Protein AF-A0A1Q3B9K4-F1 (afdb_monomer)

pLDDT: mean 80.8, std 15.93, range [37.72, 98.44]

Foldseek 3Di:
DPPDDPPPPPDDPDPPPPCCVVDPDPCRVPDDPVVVVVVVVVVVVVVVVVVVVVVVVVVVVVVVVVVVVVVVDDDDDDDVVDDDWDQVCVVCVVCPDDPPDDRTD

Solvent-accessible surface area (backbone atoms only — not comparable to full-atom values): 6796 Å² total; per-residue (Å²): 137,80,90,67,68,92,69,72,83,81,62,64,98,67,84,72,72,59,62,62,79,78,45,71,46,69,71,64,72,67,60,46,69,66,63,50,52,52,51,52,49,53,52,52,54,52,51,50,52,53,50,51,56,49,50,53,53,52,52,54,50,50,50,52,53,50,53,56,52,59,72,72,52,79,89,74,84,85,53,92,93,58,90,74,73,43,54,38,61,78,75,44,74,83,55,86,64,61,100,84,55,71,65,56,82

Organism: Cephalotus follicularis (NCBI:txid3775)

Structure (mmCIF, N/CA/C/O backbone):
data_AF-A0A1Q3B9K4-F1
#
_entry.id   AF-A0A1Q3B9K4-F1
#
loop_
_atom_site.group_PDB
_atom_site.id
_atom_site.type_symbol
_atom_site.label_atom_id
_atom_site.label_alt_id
_atom_site.label_comp_id
_atom_site.label_asym_id
_atom_site.label_entity_id
_atom_site.label_seq_id
_atom_site.pdbx_PDB_ins_code
_atom_site.Cartn_x
_atom_site.Cartn_y
_atom_site.Cartn_z
_atom_site.occupancy
_atom_site.B_iso_or_equiv
_atom_site.auth_seq_id
_atom_site.auth_comp_id
_atom_site.auth_asym_id
_atom_site.auth_atom_id
_atom_site.pdbx_PDB_model_num
ATOM 1 N N . MET A 1 1 ? 7.224 -46.163 -51.675 1.00 37.72 1 MET A N 1
ATOM 2 C CA . MET A 1 1 ? 7.606 -45.449 -50.442 1.00 37.72 1 MET A CA 1
ATOM 3 C C . MET A 1 1 ? 8.918 -44.753 -50.727 1.00 37.72 1 MET A C 1
ATOM 5 O O . MET A 1 1 ? 9.974 -45.342 -50.556 1.00 37.72 1 MET A O 1
ATOM 9 N N . THR A 1 2 ? 8.834 -43.561 -51.304 1.00 47.09 2 THR A N 1
ATOM 10 C CA . THR A 1 2 ? 9.956 -42.631 -51.406 1.00 47.09 2 THR A CA 1
ATOM 11 C C . THR A 1 2 ? 10.000 -41.895 -50.078 1.00 47.09 2 THR A C 1
ATOM 13 O O . THR A 1 2 ? 9.016 -41.266 -49.696 1.00 47.09 2 THR A O 1
ATOM 16 N N . ASP A 1 3 ? 11.093 -42.059 -49.341 1.00 52.53 3 ASP A N 1
ATOM 17 C CA . ASP A 1 3 ? 11.356 -41.338 -48.097 1.00 52.53 3 ASP A CA 1
ATOM 18 C C . ASP A 1 3 ? 11.794 -39.907 -48.447 1.00 52.53 3 ASP A C 1
ATOM 20 O O . ASP A 1 3 ? 12.963 -39.534 -48.362 1.00 52.53 3 ASP A O 1
ATOM 24 N N . GLU A 1 4 ? 10.857 -39.130 -48.990 1.00 54.47 4 GLU A N 1
ATOM 25 C CA . GLU A 1 4 ? 11.053 -37.707 -49.230 1.00 54.47 4 GLU A CA 1
ATOM 26 C C . GLU A 1 4 ? 10.757 -36.950 -47.937 1.00 54.47 4 GLU A C 1
ATOM 28 O O . GLU A 1 4 ? 9.629 -36.922 -47.442 1.00 54.47 4 GLU A O 1
ATOM 33 N N . SER A 1 5 ? 11.804 -36.324 -47.395 1.00 52.00 5 SER A N 1
ATOM 34 C CA . SER A 1 5 ? 11.694 -35.349 -46.313 1.00 52.00 5 SER A CA 1
ATOM 35 C C . SER A 1 5 ? 10.623 -34.301 -46.674 1.00 52.00 5 SER A C 1
ATOM 37 O O . SER A 1 5 ? 10.764 -33.651 -47.716 1.00 52.00 5 SER A O 1
ATOM 39 N N . PRO A 1 6 ? 9.584 -34.082 -45.841 1.00 50.00 6 PRO A N 1
ATOM 40 C CA . PRO A 1 6 ? 8.388 -33.299 -46.195 1.00 50.00 6 PRO A CA 1
ATOM 41 C C . PRO A 1 6 ? 8.617 -31.818 -46.542 1.00 50.00 6 PRO A C 1
ATOM 43 O O . PRO A 1 6 ? 7.669 -31.109 -46.867 1.00 50.00 6 PRO A O 1
ATOM 46 N N . ASN A 1 7 ? 9.853 -31.326 -46.452 1.00 53.16 7 ASN A N 1
ATOM 47 C CA . ASN A 1 7 ? 10.174 -29.902 -46.511 1.00 53.16 7 ASN A CA 1
ATOM 48 C C . ASN A 1 7 ? 10.899 -29.468 -47.797 1.00 53.16 7 ASN A C 1
ATOM 50 O O . ASN A 1 7 ? 11.171 -28.280 -47.953 1.00 53.16 7 ASN A O 1
ATOM 54 N N . SER A 1 8 ? 11.226 -30.380 -48.723 1.00 51.69 8 SER A N 1
ATOM 55 C CA . SER A 1 8 ? 12.023 -30.023 -49.914 1.00 51.69 8 SER A CA 1
ATOM 56 C C . SER A 1 8 ? 11.223 -29.373 -51.053 1.00 51.69 8 SER A C 1
ATOM 58 O O . SER A 1 8 ? 11.824 -28.831 -51.974 1.00 51.69 8 SER A O 1
ATOM 60 N N . HIS A 1 9 ? 9.886 -29.379 -50.990 1.00 54.66 9 HIS A N 1
ATOM 61 C CA . HIS A 1 9 ? 9.014 -28.878 -52.064 1.00 54.66 9 HIS A CA 1
ATOM 62 C C . HIS A 1 9 ? 8.486 -27.445 -51.869 1.00 54.66 9 HIS A C 1
ATOM 64 O O . HIS A 1 9 ? 7.825 -26.919 -52.761 1.00 54.66 9 HIS A O 1
ATOM 70 N N . CYS A 1 10 ? 8.781 -26.780 -50.745 1.00 49.78 10 CYS A N 1
ATOM 71 C CA . CYS A 1 10 ? 8.315 -25.404 -50.500 1.00 49.78 10 CYS A CA 1
ATOM 72 C C . CYS A 1 10 ? 9.315 -24.314 -50.905 1.00 49.78 10 CYS A C 1
ATOM 74 O O . CYS A 1 10 ? 8.974 -23.135 -50.866 1.00 49.78 10 CYS A O 1
ATOM 76 N N . PHE A 1 11 ? 10.527 -24.681 -51.320 1.00 53.84 11 PHE A N 1
ATOM 77 C CA . PHE A 1 11 ? 11.534 -23.718 -51.754 1.00 53.84 11 PHE A CA 1
ATOM 78 C C . PHE A 1 11 ? 11.975 -24.071 -53.166 1.00 53.84 11 PHE A C 1
ATOM 80 O O . PHE A 1 11 ? 12.991 -24.726 -53.387 1.00 53.84 11 PHE A O 1
ATOM 87 N N . GLY A 1 12 ? 11.156 -23.637 -54.131 1.00 46.31 12 GLY A N 1
ATOM 88 C CA . GLY A 1 12 ? 11.582 -23.510 -55.518 1.00 46.31 12 GLY A CA 1
ATOM 89 C C . GLY A 1 12 ? 12.917 -22.768 -55.585 1.00 46.31 12 GLY A C 1
ATOM 90 O O . GLY A 1 12 ? 13.235 -21.960 -54.714 1.00 46.31 12 GLY A O 1
ATOM 91 N N . ALA A 1 13 ? 13.711 -23.093 -56.600 1.00 50.81 13 ALA A N 1
ATOM 92 C CA . ALA A 1 13 ? 15.082 -22.645 -56.815 1.00 50.81 13 ALA A CA 1
ATOM 93 C C . ALA A 1 13 ? 15.224 -21.135 -57.128 1.00 50.81 13 ALA A C 1
ATOM 95 O O . ALA A 1 13 ? 15.897 -20.747 -58.074 1.00 50.81 13 ALA A O 1
ATOM 96 N N . GLU A 1 14 ? 14.635 -20.286 -56.295 1.00 52.88 14 GLU A N 1
ATOM 97 C CA . GLU A 1 14 ? 14.987 -18.891 -56.077 1.00 52.88 14 GLU A CA 1
ATOM 98 C C . GLU A 1 14 ? 15.122 -18.706 -54.565 1.00 52.88 14 GLU A C 1
ATOM 100 O O . GLU A 1 14 ? 14.207 -18.266 -53.868 1.00 52.88 14 GLU A O 1
ATOM 105 N N . ALA A 1 15 ? 16.289 -19.064 -54.027 1.00 59.97 15 ALA A N 1
ATOM 106 C CA . ALA A 1 15 ? 16.695 -18.574 -52.719 1.00 59.97 15 ALA A CA 1
ATOM 107 C C . ALA A 1 15 ? 16.888 -17.055 -52.842 1.00 59.97 15 ALA A C 1
ATOM 109 O O . ALA A 1 15 ? 17.984 -16.567 -53.125 1.00 59.97 15 ALA A O 1
ATOM 110 N N . MET A 1 16 ? 15.798 -16.302 -52.691 1.00 56.00 16 MET A N 1
ATOM 111 C CA . MET A 1 16 ? 15.837 -14.856 -52.559 1.00 56.00 16 MET A CA 1
ATOM 112 C C . MET A 1 16 ? 16.607 -14.561 -51.276 1.00 56.00 16 MET A C 1
ATOM 114 O O . MET A 1 16 ? 16.066 -14.670 -50.178 1.00 56.00 16 MET A O 1
ATOM 118 N N . ILE A 1 17 ? 17.898 -14.244 -51.406 1.00 60.28 17 ILE A N 1
ATOM 119 C CA . ILE A 1 17 ? 18.680 -13.685 -50.304 1.00 60.28 17 ILE A CA 1
ATOM 120 C C . ILE A 1 17 ? 17.872 -12.474 -49.821 1.00 60.28 17 ILE A C 1
ATOM 122 O O . ILE A 1 17 ? 17.672 -11.561 -50.630 1.00 60.28 17 ILE A O 1
ATOM 126 N N . PRO A 1 18 ? 17.373 -12.449 -48.568 1.00 58.25 18 PRO A N 1
ATOM 127 C CA . PRO A 1 18 ? 16.608 -11.315 -48.082 1.00 58.25 18 PRO A CA 1
ATOM 128 C C . PRO A 1 18 ? 17.464 -10.075 -48.287 1.00 58.25 18 PRO A C 1
ATOM 130 O O . PRO A 1 18 ? 18.611 -10.025 -47.836 1.00 58.25 18 PRO A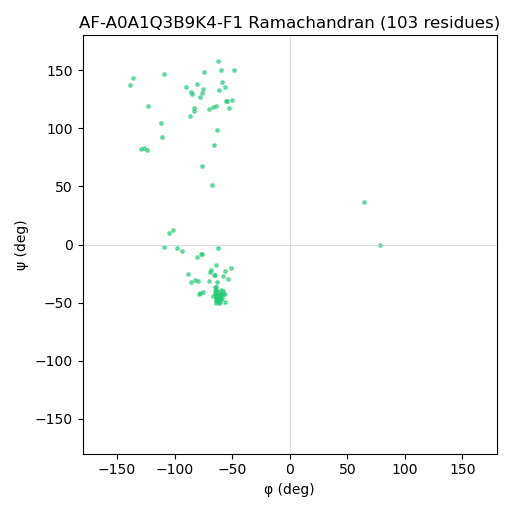 O 1
ATOM 133 N N . VAL A 1 19 ? 16.942 -9.085 -49.011 1.00 57.69 19 VAL A N 1
ATOM 134 C CA . VAL A 1 19 ? 17.685 -7.850 -49.291 1.00 57.69 19 VAL A CA 1
ATOM 135 C C . VAL A 1 19 ? 18.130 -7.171 -47.989 1.00 57.69 19 VAL A C 1
ATOM 137 O O . VAL A 1 19 ? 19.131 -6.470 -47.978 1.00 57.69 19 VAL A O 1
ATOM 140 N N . GLU A 1 20 ? 17.445 -7.473 -46.885 1.00 53.62 20 GLU A N 1
ATOM 141 C CA . GLU A 1 20 ? 17.753 -7.103 -45.502 1.00 53.62 20 GLU A CA 1
ATOM 142 C C . GLU A 1 20 ? 19.136 -7.573 -45.016 1.00 53.62 20 GLU A C 1
ATOM 144 O O . GLU A 1 20 ? 19.730 -6.934 -44.153 1.00 53.62 20 GLU A O 1
ATOM 149 N N . ILE A 1 21 ? 19.685 -8.660 -45.573 1.00 59.56 21 ILE A N 1
ATOM 150 C CA . ILE A 1 21 ? 21.057 -9.109 -45.275 1.00 59.56 21 ILE A CA 1
ATOM 151 C C . ILE A 1 21 ? 22.079 -8.279 -46.070 1.00 59.56 21 ILE A C 1
ATOM 153 O O . ILE A 1 21 ? 23.195 -8.055 -45.607 1.00 59.56 21 ILE A O 1
ATOM 157 N N . ARG A 1 22 ? 21.714 -7.803 -47.270 1.00 62.34 22 ARG A N 1
ATOM 158 C CA . ARG A 1 22 ? 22.596 -6.992 -48.132 1.00 62.34 22 ARG A CA 1
ATOM 159 C C . ARG A 1 22 ? 22.544 -5.496 -47.810 1.00 62.34 22 ARG A C 1
ATOM 161 O O . ARG A 1 22 ? 23.550 -4.813 -47.969 1.00 62.34 22 ARG A O 1
ATOM 168 N N . VAL A 1 23 ? 21.397 -4.994 -47.366 1.00 71.12 23 VAL A N 1
ATOM 169 C CA . VAL A 1 23 ? 21.174 -3.620 -46.911 1.00 71.12 23 VAL A CA 1
ATOM 170 C C . VAL A 1 23 ? 20.918 -3.694 -45.418 1.00 71.12 23 VAL A C 1
ATOM 172 O O . VAL A 1 23 ? 19.836 -4.098 -44.997 1.00 71.12 23 VAL A O 1
ATOM 175 N N . GLN A 1 24 ? 21.915 -3.317 -44.616 1.00 73.12 24 GLN A N 1
ATOM 176 C CA . GLN A 1 24 ? 21.740 -3.267 -43.168 1.00 73.12 24 GLN A CA 1
ATOM 177 C C . GLN A 1 24 ? 20.547 -2.363 -42.841 1.00 73.12 24 GLN A C 1
ATOM 179 O O . GLN A 1 24 ? 20.501 -1.203 -43.257 1.00 73.12 24 GLN A O 1
ATOM 184 N N . SER A 1 25 ? 19.562 -2.899 -42.118 1.00 76.94 25 SER A N 1
ATOM 185 C CA . SER A 1 25 ? 18.411 -2.098 -41.705 1.00 76.94 25 SER A CA 1
ATOM 186 C C . SER A 1 25 ? 18.879 -0.918 -40.840 1.00 76.94 25 SER A C 1
ATOM 188 O O . SER A 1 25 ? 19.850 -1.066 -40.093 1.00 76.94 25 SER A O 1
ATOM 190 N N . PRO A 1 26 ? 18.180 0.230 -40.847 1.00 74.69 26 PRO A N 1
ATOM 191 C CA . PRO A 1 26 ? 18.536 1.364 -39.991 1.00 74.69 26 PRO A CA 1
ATOM 192 C C . PRO A 1 26 ? 18.660 0.991 -38.507 1.00 74.69 26 PRO A C 1
ATOM 194 O O . PRO A 1 26 ? 19.470 1.567 -37.792 1.00 74.69 26 PRO A O 1
ATOM 197 N N . ARG A 1 27 ? 17.906 -0.019 -38.046 1.00 72.88 27 ARG A N 1
ATOM 198 C CA . ARG A 1 27 ? 18.007 -0.557 -36.680 1.00 72.88 27 ARG A CA 1
ATOM 199 C C . ARG A 1 27 ? 19.360 -1.202 -36.393 1.00 72.88 27 ARG A C 1
ATOM 201 O O . ARG A 1 27 ? 19.834 -1.089 -35.276 1.00 72.88 27 ARG A O 1
ATOM 208 N N . VAL A 1 28 ? 19.950 -1.876 -37.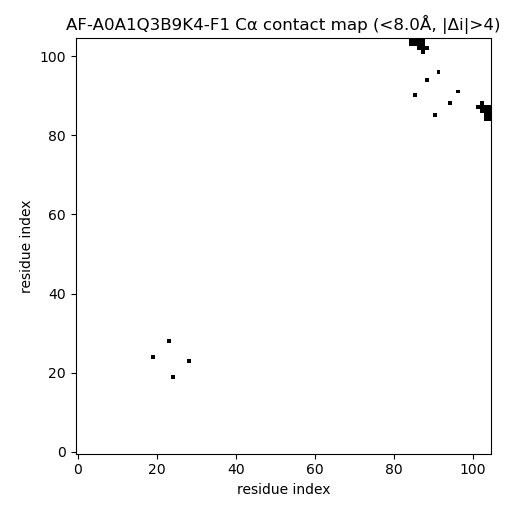380 1.00 74.50 28 VAL A N 1
ATOM 209 C CA . VAL A 1 28 ? 21.277 -2.504 -37.278 1.00 74.50 28 VAL A CA 1
ATOM 210 C C . VAL A 1 28 ? 22.373 -1.452 -37.424 1.00 74.50 28 VAL A C 1
ATOM 212 O O . VAL A 1 28 ? 23.315 -1.445 -36.645 1.00 74.50 28 VAL A O 1
ATOM 215 N N . VAL A 1 29 ? 22.219 -0.521 -38.371 1.00 81.06 29 VAL A N 1
ATOM 216 C CA . VAL A 1 29 ? 23.201 0.549 -38.622 1.00 81.06 29 VAL A CA 1
ATOM 217 C C . VAL A 1 29 ? 23.328 1.506 -37.433 1.00 81.06 29 VAL A C 1
ATOM 219 O O . VAL A 1 29 ? 24.420 1.981 -37.139 1.00 81.06 29 VAL A O 1
ATOM 222 N N . HIS A 1 30 ? 22.220 1.797 -36.750 1.00 76.75 30 HIS A N 1
ATOM 223 C CA . HIS A 1 30 ? 22.184 2.704 -35.599 1.00 76.75 30 HIS A CA 1
ATOM 224 C C . HIS A 1 30 ? 22.130 1.973 -34.251 1.00 76.75 30 HIS A C 1
ATOM 226 O O . HIS A 1 30 ? 21.842 2.601 -33.231 1.00 76.75 30 HIS A O 1
ATOM 232 N N . PHE A 1 31 ? 22.383 0.661 -34.230 1.00 77.94 31 PHE A N 1
ATOM 233 C CA . PHE A 1 31 ? 22.478 -0.086 -32.983 1.00 77.94 31 PHE A CA 1
ATOM 234 C C . PHE A 1 31 ? 23.706 0.390 -32.199 1.00 77.94 31 PHE A C 1
ATOM 236 O O . PHE A 1 31 ? 24.837 0.264 -32.661 1.00 77.94 31 PHE A O 1
ATOM 243 N N . SER A 1 32 ? 23.469 0.935 -31.010 1.00 83.44 32 SER A N 1
ATOM 244 C CA . SER A 1 32 ? 24.500 1.223 -30.018 1.00 83.44 32 SER A CA 1
ATOM 245 C C . SER A 1 32 ? 24.111 0.498 -28.739 1.00 83.44 32 SER A C 1
ATOM 247 O O . SER A 1 32 ? 23.026 0.727 -28.200 1.00 83.44 32 SER A O 1
ATOM 249 N N . GLU A 1 33 ? 24.981 -0.407 -28.300 1.00 78.81 33 GLU A N 1
ATOM 250 C CA . GLU A 1 33 ? 24.799 -1.184 -27.075 1.00 78.81 33 GLU A CA 1
ATOM 251 C C . GLU A 1 33 ? 24.747 -0.258 -25.855 1.00 78.81 33 GLU A C 1
ATOM 253 O O . GLU A 1 33 ? 23.800 -0.340 -25.081 1.00 78.81 33 GLU A O 1
ATOM 258 N N . GLU A 1 34 ? 25.657 0.717 -25.783 1.00 82.62 34 GLU A N 1
ATOM 259 C CA . GLU A 1 34 ? 25.706 1.756 -24.744 1.00 82.62 34 GLU A CA 1
ATOM 260 C C . GLU A 1 34 ? 24.385 2.540 -24.654 1.00 82.62 34 GLU A C 1
ATOM 262 O O . GLU A 1 34 ? 23.774 2.610 -23.591 1.00 82.62 34 GLU A O 1
ATOM 267 N N . ASN A 1 35 ? 23.853 3.027 -25.783 1.00 83.38 35 ASN A N 1
ATOM 268 C CA . ASN A 1 35 ? 22.579 3.762 -25.784 1.00 83.38 35 ASN A CA 1
ATOM 269 C C . ASN A 1 35 ? 21.395 2.892 -25.331 1.00 83.38 35 ASN A C 1
ATOM 271 O O . ASN A 1 35 ? 20.421 3.399 -24.768 1.00 83.38 35 ASN A O 1
ATOM 275 N N . ASN A 1 36 ? 21.435 1.592 -25.627 1.00 85.38 36 ASN A N 1
ATOM 276 C CA . ASN A 1 36 ? 20.390 0.657 -25.229 1.00 85.38 36 ASN A CA 1
ATOM 277 C C . ASN A 1 36 ? 20.480 0.314 -23.734 1.00 85.38 36 ASN A C 1
ATOM 279 O O . ASN A 1 36 ? 19.449 0.265 -23.062 1.00 85.38 36 ASN A O 1
ATOM 283 N N . GLU A 1 37 ? 21.689 0.115 -23.208 1.00 88.81 37 GLU A N 1
ATOM 284 C CA . GLU A 1 37 ? 21.937 -0.091 -21.779 1.00 88.81 37 GLU A CA 1
ATOM 285 C C . GLU A 1 37 ? 21.532 1.137 -20.959 1.00 88.81 37 GLU A C 1
ATOM 287 O O . GLU A 1 37 ? 20.774 1.005 -19.995 1.00 88.81 37 GLU A O 1
ATOM 292 N N . ASP A 1 38 ? 21.929 2.334 -21.394 1.00 88.81 38 ASP A N 1
ATOM 293 C CA . ASP A 1 38 ? 21.534 3.597 -20.768 1.00 88.81 38 ASP A CA 1
ATOM 294 C C . ASP A 1 38 ? 20.016 3.799 -20.818 1.00 88.81 38 ASP A C 1
ATOM 296 O O . ASP A 1 38 ? 19.386 4.191 -19.831 1.00 88.81 38 ASP A O 1
ATOM 300 N N . GLY A 1 39 ? 19.386 3.501 -21.958 1.00 88.69 39 GLY A N 1
ATOM 301 C CA . GLY A 1 39 ? 17.932 3.558 -22.107 1.00 88.69 39 GLY A CA 1
ATOM 302 C C . GLY A 1 39 ? 17.208 2.606 -21.151 1.00 88.69 39 GLY A C 1
ATOM 303 O O . GLY A 1 39 ? 16.228 2.993 -20.507 1.00 88.69 39 GLY A O 1
ATOM 304 N N . LEU A 1 40 ? 17.713 1.378 -21.012 1.00 91.50 40 LEU A N 1
ATOM 305 C CA . LEU A 1 40 ? 17.176 0.391 -20.080 1.00 91.50 40 LEU A CA 1
ATOM 306 C C . LEU A 1 40 ? 17.358 0.839 -18.628 1.00 91.50 40 LEU A C 1
ATOM 308 O O . LEU A 1 40 ? 16.422 0.725 -17.834 1.00 91.50 40 LEU A O 1
ATOM 312 N N . ARG A 1 41 ? 18.529 1.383 -18.283 1.00 93.44 41 ARG A N 1
ATOM 313 C CA . ARG A 1 41 ? 18.818 1.881 -16.938 1.00 93.44 41 ARG A CA 1
ATOM 314 C C . ARG A 1 41 ? 17.861 2.999 -16.538 1.00 93.44 41 ARG A C 1
ATOM 316 O O . ARG A 1 41 ? 17.208 2.897 -15.504 1.00 93.44 41 ARG A O 1
ATOM 323 N N . ASN A 1 42 ? 17.700 3.995 -17.405 1.00 93.88 42 ASN A N 1
ATOM 324 C CA . ASN A 1 42 ? 16.785 5.113 -17.180 1.00 93.88 42 ASN A CA 1
ATOM 325 C C . ASN A 1 42 ? 15.330 4.653 -17.008 1.00 93.88 42 ASN A C 1
ATOM 327 O O . ASN A 1 42 ? 14.600 5.181 -16.168 1.00 93.88 42 ASN A O 1
ATOM 331 N N . LEU A 1 43 ? 14.892 3.659 -17.790 1.00 93.62 43 LEU A N 1
ATOM 332 C CA . LEU A 1 43 ? 13.546 3.105 -17.662 1.00 93.62 43 LEU A CA 1
ATOM 333 C C . LEU A 1 43 ? 13.344 2.425 -16.302 1.00 93.62 43 LEU A C 1
ATOM 335 O O . LEU A 1 43 ? 12.296 2.606 -15.678 1.00 93.62 43 LEU A O 1
ATOM 339 N N . LEU A 1 44 ? 14.331 1.653 -15.843 1.00 94.81 44 LEU A N 1
ATOM 340 C CA . LEU A 1 44 ? 14.282 0.991 -14.541 1.00 94.81 44 LEU A CA 1
ATOM 341 C C . LEU A 1 44 ? 14.242 2.005 -13.396 1.00 94.81 44 LEU A C 1
ATOM 343 O O . LEU A 1 44 ? 13.372 1.887 -12.532 1.00 94.81 44 LEU A O 1
ATOM 347 N N . ASP A 1 45 ? 15.106 3.020 -13.435 1.00 95.56 45 ASP A N 1
ATOM 348 C CA . ASP A 1 45 ? 15.154 4.075 -12.418 1.00 95.56 45 ASP A CA 1
ATOM 349 C C . ASP A 1 45 ? 13.808 4.836 -12.365 1.00 95.56 45 ASP A C 1
ATOM 351 O O . ASP A 1 45 ? 13.225 5.024 -11.294 1.00 95.56 45 ASP A O 1
ATOM 355 N N . LEU A 1 46 ? 13.213 5.166 -13.521 1.00 95.56 46 LEU A N 1
ATOM 356 C CA . LEU A 1 46 ? 11.880 5.780 -13.586 1.00 95.56 46 LEU A CA 1
ATOM 357 C C . LEU A 1 46 ? 10.788 4.882 -12.980 1.00 95.56 46 LEU A C 1
ATOM 359 O O . LEU A 1 46 ? 9.897 5.359 -12.269 1.00 95.56 46 LEU A O 1
ATOM 363 N N . MET A 1 47 ? 10.818 3.581 -13.273 1.00 96.75 47 MET A N 1
ATOM 364 C CA . MET A 1 47 ? 9.859 2.632 -12.708 1.00 96.75 47 MET A CA 1
ATOM 365 C C . MET A 1 47 ? 9.994 2.525 -11.188 1.00 96.75 47 MET A C 1
ATOM 367 O O . MET A 1 47 ? 8.978 2.422 -10.493 1.00 96.75 47 MET A O 1
ATOM 371 N N . GLU A 1 48 ? 11.220 2.549 -10.673 1.00 96.50 48 GLU A N 1
ATOM 372 C CA . GLU A 1 48 ? 11.495 2.541 -9.240 1.00 96.50 48 GLU A CA 1
ATOM 373 C C . GLU A 1 48 ? 10.949 3.803 -8.566 1.00 96.50 48 GLU A C 1
ATOM 375 O O . GLU A 1 48 ? 10.161 3.693 -7.623 1.00 96.50 48 GLU A O 1
ATOM 380 N N . GLU A 1 49 ? 11.221 4.986 -9.121 1.00 96.62 49 GLU A N 1
ATOM 381 C CA . GLU A 1 49 ? 10.672 6.241 -8.604 1.00 96.62 49 GLU A CA 1
ATOM 382 C C . GLU A 1 49 ? 9.138 6.242 -8.558 1.00 96.62 49 GLU A C 1
ATOM 384 O O . GLU A 1 49 ? 8.521 6.733 -7.607 1.00 96.62 49 GLU A O 1
ATOM 389 N N . LEU A 1 50 ? 8.488 5.726 -9.605 1.00 97.62 50 LEU A N 1
ATOM 390 C CA . LEU A 1 50 ? 7.028 5.651 -9.661 1.00 97.62 50 LEU A CA 1
ATOM 391 C C . LEU A 1 50 ? 6.473 4.713 -8.586 1.00 97.62 50 LEU A C 1
ATOM 393 O O . LEU A 1 50 ? 5.460 5.036 -7.955 1.00 97.62 50 LEU A O 1
ATOM 397 N N . ARG A 1 51 ? 7.138 3.576 -8.350 1.00 98.12 51 ARG A N 1
ATOM 398 C CA . ARG A 1 51 ? 6.777 2.638 -7.279 1.00 98.12 51 ARG A CA 1
ATOM 399 C C . ARG A 1 51 ? 6.955 3.269 -5.907 1.00 98.12 51 ARG A C 1
ATOM 401 O O . ARG A 1 51 ? 6.046 3.158 -5.086 1.00 98.12 51 ARG A O 1
ATOM 408 N N . GLU A 1 52 ? 8.057 3.971 -5.669 1.00 98.19 52 GLU A N 1
ATOM 409 C CA . GLU A 1 52 ? 8.306 4.651 -4.398 1.00 98.19 52 GLU A CA 1
ATOM 410 C C . GLU A 1 52 ? 7.254 5.739 -4.136 1.00 98.19 52 GLU A C 1
ATOM 412 O O . GLU A 1 52 ? 6.608 5.756 -3.085 1.00 98.19 52 GLU A O 1
ATOM 417 N N . LYS A 1 53 ? 6.970 6.585 -5.134 1.00 98.06 53 LYS A N 1
ATOM 418 C CA . LYS A 1 53 ? 5.908 7.604 -5.055 1.00 98.06 53 LYS A CA 1
ATOM 419 C C . LYS A 1 53 ? 4.541 6.976 -4.762 1.00 98.06 53 LYS A C 1
ATOM 421 O O . LYS A 1 53 ? 3.761 7.533 -3.984 1.00 98.06 53 LYS A O 1
ATOM 426 N N . ALA A 1 54 ? 4.227 5.829 -5.366 1.00 97.88 54 ALA A N 1
ATOM 427 C CA . ALA A 1 54 ? 2.995 5.096 -5.081 1.00 97.88 54 ALA A CA 1
ATOM 428 C C . ALA A 1 54 ? 2.979 4.536 -3.648 1.00 97.88 54 ALA A C 1
ATOM 430 O O . ALA A 1 54 ? 1.980 4.703 -2.944 1.00 97.88 54 ALA A O 1
ATOM 431 N N . ALA A 1 55 ? 4.084 3.946 -3.187 1.00 98.31 55 ALA A N 1
ATOM 432 C CA . ALA A 1 55 ? 4.222 3.411 -1.835 1.00 98.31 55 ALA A CA 1
ATOM 433 C C . ALA A 1 55 ? 4.036 4.501 -0.769 1.00 98.31 55 ALA A C 1
ATOM 435 O O . ALA A 1 55 ? 3.269 4.307 0.175 1.00 98.31 55 ALA A O 1
ATOM 436 N N . ILE A 1 56 ? 4.633 5.683 -0.964 1.00 98.44 56 ILE A N 1
ATOM 437 C CA . ILE A 1 56 ? 4.457 6.842 -0.075 1.00 98.44 56 ILE A CA 1
ATOM 438 C C . ILE A 1 56 ? 2.979 7.244 0.010 1.00 98.44 56 ILE A C 1
ATOM 440 O O . ILE A 1 56 ? 2.454 7.455 1.106 1.00 98.44 56 ILE A O 1
ATOM 444 N N . LYS A 1 57 ? 2.274 7.323 -1.127 1.00 98.31 57 LYS A N 1
ATOM 445 C CA . LYS A 1 57 ? 0.841 7.668 -1.151 1.00 98.31 57 LYS A CA 1
ATOM 446 C C . LYS A 1 57 ? -0.007 6.640 -0.404 1.00 98.31 57 LYS A C 1
ATOM 448 O O . LYS A 1 57 ? -0.883 7.028 0.371 1.00 98.31 57 LYS A O 1
ATOM 453 N N . VAL A 1 58 ? 0.255 5.349 -0.613 1.00 98.38 58 VAL A N 1
ATOM 454 C CA . VAL A 1 58 ? -0.454 4.260 0.077 1.00 98.38 58 VAL A CA 1
ATOM 455 C C . VAL A 1 58 ? -0.199 4.322 1.581 1.00 98.38 58 VAL A C 1
ATOM 457 O O . VAL A 1 58 ? -1.155 4.306 2.355 1.00 98.38 58 VAL A O 1
ATOM 460 N N . ALA A 1 59 ? 1.058 4.474 2.001 1.00 98.38 59 ALA A N 1
ATOM 461 C CA . ALA A 1 59 ? 1.422 4.586 3.410 1.00 98.38 59 ALA A CA 1
ATOM 462 C C . ALA A 1 59 ? 0.762 5.806 4.074 1.00 98.38 59 ALA A C 1
ATOM 464 O O . ALA A 1 59 ? 0.173 5.690 5.150 1.00 98.38 59 ALA A O 1
ATOM 465 N N . ALA A 1 60 ? 0.772 6.966 3.408 1.00 98.38 60 ALA A N 1
ATOM 466 C CA . ALA A 1 60 ? 0.117 8.175 3.903 1.00 98.38 60 ALA A CA 1
ATOM 467 C C . ALA A 1 60 ? -1.404 7.995 4.046 1.00 98.38 60 ALA A C 1
ATOM 469 O O . ALA A 1 60 ? -2.001 8.439 5.034 1.00 98.38 60 ALA A O 1
ATOM 470 N N . TYR A 1 61 ? -2.043 7.322 3.086 1.00 98.19 61 TYR A N 1
ATOM 471 C CA . TYR A 1 61 ? -3.465 6.999 3.158 1.00 98.19 61 TYR A CA 1
ATOM 472 C C . TYR A 1 61 ? -3.773 6.048 4.321 1.00 98.19 61 TYR A C 1
ATOM 474 O O . TYR A 1 61 ? -4.629 6.358 5.153 1.00 98.19 61 TYR A O 1
ATOM 482 N N . GLN A 1 62 ? -3.034 4.943 4.440 1.00 98.00 62 GLN A N 1
ATOM 483 C CA . GLN A 1 62 ? -3.182 3.985 5.539 1.00 98.00 62 GLN A CA 1
ATOM 484 C C . GLN A 1 62 ? -2.988 4.659 6.902 1.00 98.00 62 GLN A C 1
ATOM 486 O O . GLN A 1 62 ? -3.781 4.445 7.820 1.00 98.00 62 GLN A O 1
ATOM 491 N N . GLN A 1 63 ? -1.991 5.539 7.027 1.00 98.00 63 GLN A N 1
ATOM 492 C CA . GLN A 1 63 ? -1.747 6.283 8.257 1.00 98.00 63 GLN A CA 1
ATOM 493 C C . GLN A 1 63 ? -2.906 7.231 8.595 1.00 98.00 63 GLN A C 1
ATOM 495 O O . GLN A 1 63 ? -3.301 7.318 9.758 1.00 98.00 63 GLN A O 1
ATOM 500 N N . ARG A 1 64 ? -3.486 7.922 7.604 1.00 97.19 64 ARG A N 1
ATOM 501 C CA . ARG A 1 64 ? -4.673 8.772 7.809 1.00 97.19 64 ARG A CA 1
ATOM 502 C C . ARG A 1 64 ? -5.871 7.964 8.299 1.00 97.19 64 ARG A C 1
ATOM 504 O O . ARG A 1 64 ? -6.504 8.371 9.271 1.00 97.19 64 ARG A O 1
ATOM 511 N N . VAL A 1 65 ? -6.159 6.833 7.656 1.00 96.12 65 VAL A N 1
ATOM 512 C CA . VAL A 1 65 ? -7.277 5.953 8.032 1.00 96.12 65 VAL A CA 1
ATOM 513 C C . VAL A 1 65 ? -7.072 5.392 9.440 1.00 96.12 65 VAL A C 1
ATOM 515 O O . VAL A 1 65 ? -7.973 5.485 10.272 1.00 96.12 65 VAL A O 1
ATOM 518 N N . SER A 1 66 ? -5.867 4.904 9.743 1.00 94.75 66 SER A N 1
ATOM 519 C CA . SER A 1 66 ? -5.508 4.388 11.069 1.00 94.75 66 SER A CA 1
ATOM 520 C C . SER A 1 66 ? -5.668 5.451 12.160 1.00 94.75 66 SER A C 1
ATOM 522 O O . SER A 1 66 ? -6.318 5.207 13.173 1.00 94.75 66 SER A O 1
ATOM 524 N N . ARG A 1 67 ? -5.167 6.675 11.939 1.00 95.19 67 ARG A N 1
ATOM 525 C CA . ARG A 1 67 ? -5.327 7.788 12.893 1.00 95.19 67 ARG A CA 1
ATOM 526 C C . ARG A 1 67 ? -6.791 8.150 13.133 1.00 95.19 67 ARG A C 1
ATOM 528 O O . ARG A 1 67 ? -7.163 8.405 14.275 1.00 95.19 67 ARG A O 1
ATOM 535 N N . TYR A 1 68 ? -7.607 8.187 12.080 1.00 94.56 68 TYR A N 1
ATOM 536 C CA . TYR A 1 68 ? -9.037 8.475 12.203 1.00 94.56 68 TYR A CA 1
ATOM 537 C C . TYR A 1 68 ? -9.743 7.417 13.055 1.00 94.56 68 TYR A C 1
ATOM 539 O O . TYR A 1 68 ? -10.408 7.760 14.030 1.00 94.56 68 TYR A O 1
ATOM 547 N N . TYR A 1 69 ? -9.526 6.139 12.740 1.00 91.31 69 TYR A N 1
ATOM 548 C CA . TYR A 1 69 ? -10.119 5.030 13.481 1.00 91.31 69 TYR A CA 1
ATOM 549 C C . TYR A 1 69 ? -9.656 5.010 14.945 1.00 91.31 69 TYR A C 1
ATOM 551 O O . TYR A 1 69 ? -10.478 4.992 15.858 1.00 91.31 69 TYR A O 1
ATOM 559 N N . ASN A 1 70 ? -8.348 5.125 15.186 1.00 91.44 70 ASN A N 1
ATOM 560 C CA . ASN A 1 70 ? -7.775 5.100 16.534 1.00 91.44 70 ASN A CA 1
ATOM 561 C C . ASN A 1 70 ? -8.214 6.288 17.399 1.00 91.44 70 ASN A C 1
ATOM 563 O O . ASN A 1 70 ? -8.244 6.163 18.617 1.00 91.44 70 ASN A O 1
ATOM 567 N N . LYS A 1 71 ? -8.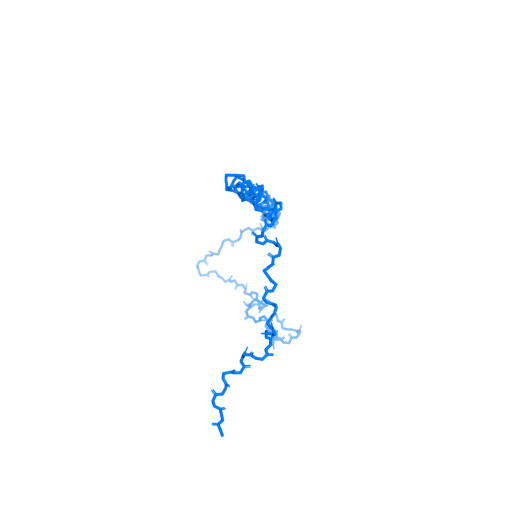576 7.431 16.800 1.00 91.12 71 LYS A N 1
ATOM 568 C CA . LYS A 1 71 ? -9.163 8.560 17.539 1.00 91.12 71 LYS A CA 1
ATOM 569 C C . LYS A 1 71 ? -10.581 8.253 18.034 1.00 91.12 71 LYS A C 1
ATOM 571 O O . LYS A 1 71 ? -10.997 8.798 19.051 1.00 91.12 71 LYS A O 1
ATOM 576 N N . MET A 1 72 ? -11.337 7.442 17.295 1.00 88.50 72 MET A N 1
ATOM 577 C CA . MET A 1 72 ? -12.733 7.122 17.614 1.00 88.50 72 MET A CA 1
ATOM 578 C C . MET A 1 72 ? -12.875 5.914 18.538 1.00 88.50 72 MET A C 1
ATOM 580 O O . MET A 1 72 ? -13.877 5.796 19.241 1.00 88.50 72 MET A O 1
ATOM 584 N N . VAL A 1 73 ? -11.895 5.014 18.539 1.00 88.12 73 VAL A N 1
ATOM 585 C CA . VAL A 1 73 ? -11.904 3.834 19.403 1.00 88.12 73 VAL A CA 1
ATOM 586 C C . VAL A 1 73 ? -11.344 4.189 20.774 1.00 88.12 73 VAL A C 1
ATOM 588 O O . VAL A 1 73 ? -10.251 4.731 20.886 1.00 88.12 73 VAL A O 1
ATOM 591 N N . ASN A 1 74 ? -12.075 3.826 21.829 1.00 84.12 74 ASN A N 1
ATOM 592 C CA . ASN A 1 74 ? -11.549 3.828 23.189 1.00 84.12 74 ASN A CA 1
ATOM 593 C C . ASN A 1 74 ? -10.855 2.478 23.457 1.00 84.12 74 ASN A C 1
ATOM 595 O O . ASN A 1 74 ? -11.552 1.458 23.516 1.00 84.12 74 ASN A O 1
ATOM 599 N N . PRO A 1 75 ? -9.516 2.423 23.596 1.00 82.00 75 PRO A N 1
ATOM 600 C CA . PRO A 1 75 ? -8.812 1.170 23.830 1.00 82.00 75 PRO A CA 1
ATOM 601 C C . PRO A 1 75 ? -9.237 0.570 25.172 1.00 82.00 75 PRO A C 1
ATOM 603 O O . PRO A 1 75 ? -9.024 1.161 26.230 1.00 82.00 75 PRO A O 1
ATOM 606 N N . ARG A 1 76 ? -9.819 -0.631 25.141 1.00 87.50 76 ARG A N 1
ATOM 607 C CA . ARG A 1 76 ? -10.159 -1.393 26.346 1.00 87.50 76 ARG A CA 1
ATOM 608 C C . ARG A 1 76 ? -9.251 -2.624 26.425 1.00 87.50 76 ARG A C 1
ATOM 610 O O . ARG A 1 76 ? -9.580 -3.641 25.817 1.00 87.50 76 ARG A O 1
ATOM 617 N N . PRO A 1 77 ? -8.099 -2.540 27.117 1.00 86.12 77 PRO A N 1
ATOM 618 C CA . PRO A 1 77 ? -7.198 -3.676 27.244 1.00 86.12 77 PRO A CA 1
ATOM 619 C C . PRO A 1 77 ? -7.904 -4.828 27.963 1.00 86.12 77 PRO A C 1
ATOM 621 O O . PRO A 1 77 ? -8.563 -4.626 28.987 1.00 86.12 77 PRO A O 1
ATOM 624 N N . LEU A 1 78 ? -7.774 -6.031 27.408 1.00 88.00 78 LEU A N 1
ATOM 625 C CA . LEU A 1 78 ? -8.340 -7.240 27.993 1.00 88.00 78 LEU A CA 1
ATOM 626 C C . LEU A 1 78 ? -7.417 -7.746 29.100 1.00 88.00 78 LEU A C 1
ATOM 628 O O . LEU A 1 78 ? -6.196 -7.734 28.954 1.00 88.00 78 LEU A O 1
ATOM 632 N N . LYS A 1 79 ? -8.009 -8.171 30.213 1.00 91.56 79 LYS A N 1
ATOM 633 C CA . LYS A 1 79 ? -7.298 -8.801 31.328 1.00 91.56 79 LYS A CA 1
ATOM 634 C C . LYS A 1 79 ? -7.660 -10.276 31.369 1.00 91.56 79 LYS A C 1
ATOM 636 O O . LYS A 1 79 ? -8.792 -10.638 31.048 1.00 91.56 79 LYS A O 1
ATOM 641 N N . GLU A 1 80 ? -6.712 -11.105 31.785 1.00 90.31 80 GLU A N 1
ATOM 642 C CA . GLU A 1 80 ? -6.972 -12.518 32.049 1.00 90.31 80 GLU A CA 1
ATOM 643 C C . GLU A 1 80 ? -8.102 -12.659 33.086 1.00 90.31 80 GLU A C 1
ATOM 645 O O . GLU A 1 80 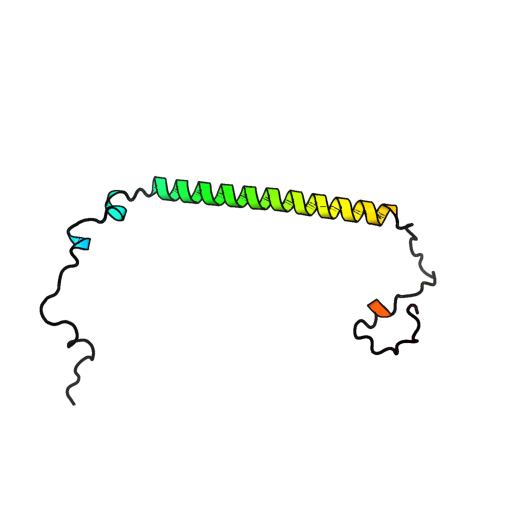? -8.173 -11.892 34.047 1.00 90.31 80 GLU A O 1
ATOM 650 N N . GLY A 1 81 ? -9.047 -13.570 32.831 1.00 89.38 81 GLY A N 1
ATOM 651 C CA . GLY A 1 81 ? -10.280 -13.710 33.618 1.00 89.38 81 GLY A CA 1
ATOM 652 C C . GLY A 1 81 ? -11.385 -12.686 33.307 1.00 89.38 81 GLY A C 1
ATOM 653 O O . GLY A 1 81 ? -12.458 -12.747 33.904 1.00 89.38 81 GLY A O 1
ATOM 654 N N . GLY A 1 82 ? -11.166 -11.749 32.378 1.00 88.06 82 GLY A N 1
ATOM 655 C CA . GLY A 1 82 ? -12.189 -10.811 31.919 1.00 88.06 82 GLY A CA 1
ATOM 656 C C . GLY A 1 82 ? -13.168 -11.452 30.934 1.00 88.06 82 GLY A C 1
ATOM 657 O O . GLY A 1 82 ? -12.758 -11.996 29.912 1.00 88.06 82 GLY A O 1
ATOM 658 N N . LEU A 1 83 ? -14.469 -11.341 31.210 1.00 88.62 83 LEU A N 1
ATOM 659 C CA . LEU A 1 83 ? -15.511 -11.760 30.273 1.00 88.62 83 LEU A CA 1
ATOM 660 C C . LEU A 1 83 ? -15.660 -10.724 29.154 1.00 88.62 83 LEU A C 1
ATOM 662 O O . LEU A 1 83 ? -15.798 -9.525 29.410 1.00 88.62 83 LEU A O 1
ATOM 666 N N . VAL A 1 84 ? -15.652 -11.198 27.912 1.00 87.81 84 VAL A N 1
ATOM 667 C CA . VAL A 1 84 ? -15.870 -10.392 26.711 1.00 87.81 84 VAL A CA 1
ATOM 668 C C . VAL A 1 84 ? -1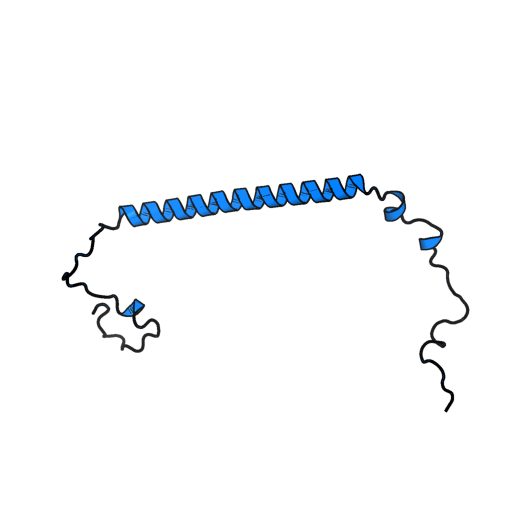6.803 -11.122 25.766 1.00 87.81 84 VAL A C 1
ATOM 670 O O . VAL A 1 84 ? -16.714 -12.337 25.635 1.00 87.81 84 VAL A O 1
ATOM 673 N N . LEU A 1 85 ? -17.667 -10.360 25.099 1.00 88.75 85 LEU A N 1
ATOM 674 C CA . LEU A 1 85 ? -18.518 -10.887 24.043 1.00 88.75 85 LEU A CA 1
ATOM 675 C C . LEU A 1 85 ? -17.752 -10.863 22.716 1.00 88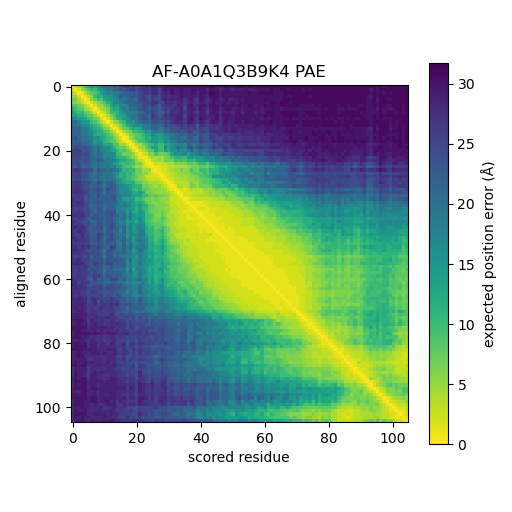.75 85 LEU A C 1
ATOM 677 O O . LEU A 1 85 ? -17.163 -9.849 22.329 1.00 88.75 85 LEU A O 1
ATOM 681 N N . ARG A 1 86 ? -17.768 -11.983 22.010 1.00 88.06 86 ARG A N 1
ATOM 682 C CA . ARG A 1 86 ? -17.186 -12.208 20.695 1.00 88.06 86 ARG A CA 1
ATOM 683 C C . ARG A 1 86 ? -18.216 -11.886 19.621 1.00 88.06 86 ARG A C 1
ATOM 685 O O . ARG A 1 86 ? -19.370 -12.286 19.697 1.00 88.06 86 ARG A O 1
ATOM 692 N N . ASN A 1 87 ? -17.786 -11.176 18.585 1.00 89.56 87 ASN A N 1
ATOM 693 C CA . ASN A 1 87 ? -18.653 -10.872 17.452 1.00 89.56 87 ASN A CA 1
ATOM 694 C C . ASN A 1 87 ? -18.927 -12.144 16.634 1.00 89.56 87 ASN A C 1
ATOM 696 O O . ASN A 1 87 ? -17.998 -12.700 16.039 1.00 89.56 87 ASN A O 1
ATOM 700 N N . THR A 1 88 ? -20.186 -12.577 16.573 1.00 86.69 88 THR A N 1
ATOM 701 C CA . THR A 1 88 ? -20.598 -13.821 15.906 1.00 86.69 88 THR A CA 1
ATOM 702 C C . THR A 1 88 ? -20.391 -13.777 14.396 1.00 86.69 88 THR A C 1
ATOM 704 O O . THR A 1 88 ? -20.110 -14.817 13.807 1.00 86.69 88 THR A O 1
ATOM 707 N N . THR A 1 89 ? -20.397 -12.595 13.768 1.00 84.31 89 THR A N 1
ATOM 708 C CA . THR A 1 89 ? -20.150 -12.455 12.320 1.00 84.31 89 THR A CA 1
ATOM 709 C C . THR A 1 89 ? -18.703 -12.754 11.931 1.00 84.31 89 THR A C 1
ATOM 711 O O . THR A 1 89 ? -18.422 -13.077 10.783 1.00 84.31 89 THR A O 1
ATOM 714 N N . ILE A 1 90 ? -17.766 -12.619 12.875 1.00 84.19 90 ILE A N 1
ATOM 715 C CA . ILE A 1 90 ? -16.358 -12.990 12.676 1.00 84.19 90 ILE A CA 1
ATOM 716 C C . ILE A 1 90 ? -16.179 -14.501 12.889 1.00 84.19 90 ILE A C 1
ATOM 718 O O . ILE A 1 90 ? -15.304 -15.112 12.281 1.00 84.19 90 ILE A O 1
ATOM 722 N N . VAL A 1 91 ? -16.992 -15.105 13.762 1.00 82.88 91 VAL A N 1
ATOM 723 C CA . VAL A 1 91 ? -16.927 -16.540 14.093 1.00 82.88 91 VAL A CA 1
ATOM 724 C C . VAL A 1 91 ? -17.558 -17.405 13.012 1.00 82.88 91 VAL A C 1
ATOM 726 O O . VAL A 1 91 ? -17.006 -18.446 12.673 1.00 82.88 91 VAL A O 1
ATOM 729 N N . ASP A 1 92 ? -18.695 -16.965 12.481 1.00 81.62 92 ASP A N 1
ATOM 730 C CA . ASP A 1 92 ? -19.424 -17.616 11.399 1.00 81.62 92 ASP A CA 1
ATOM 731 C C . ASP A 1 92 ? -19.679 -16.610 10.263 1.00 81.62 92 ASP A C 1
ATOM 733 O O . ASP A 1 92 ? -20.754 -16.007 10.177 1.00 81.62 92 ASP A O 1
ATOM 737 N N . PRO A 1 93 ? -18.692 -16.415 9.372 1.00 77.31 93 PRO A N 1
ATOM 738 C CA . PRO A 1 93 ? -18.826 -15.508 8.235 1.00 77.31 93 PRO A CA 1
ATOM 739 C C . 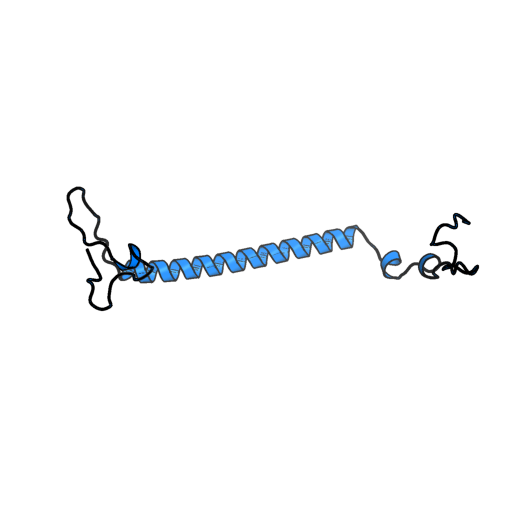PRO A 1 93 ? -19.835 -16.010 7.197 1.00 77.31 93 PRO A C 1
ATOM 741 O O . PRO A 1 93 ? -20.344 -15.231 6.395 1.00 77.31 93 PRO A O 1
ATOM 744 N N . THR A 1 94 ? -20.108 -17.319 7.197 1.00 79.25 94 THR A N 1
ATOM 745 C CA . THR A 1 94 ? -21.042 -17.980 6.282 1.00 79.25 94 THR A CA 1
ATOM 746 C C . THR A 1 94 ? -22.506 -17.752 6.648 1.00 79.25 94 THR A C 1
ATOM 748 O O . THR A 1 94 ? -23.382 -18.079 5.850 1.00 79.25 94 THR A O 1
ATOM 751 N N . GLY A 1 95 ? -22.782 -17.145 7.809 1.00 73.00 95 GLY A N 1
ATOM 752 C CA . GLY A 1 95 ? -24.127 -16.732 8.200 1.00 73.00 95 GLY A CA 1
ATOM 753 C C . GLY A 1 95 ? -25.076 -17.914 8.371 1.00 73.00 95 GLY A C 1
ATOM 754 O O . GLY A 1 95 ? -26.253 -17.815 8.035 1.00 73.00 95 GLY A O 1
ATOM 755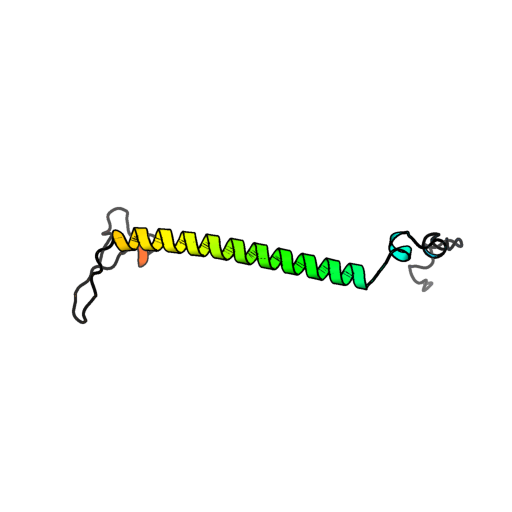 N N . THR A 1 96 ? -24.576 -19.040 8.888 1.00 78.50 96 THR A N 1
ATOM 756 C CA . THR A 1 96 ? -25.409 -20.223 9.162 1.00 78.50 96 THR A CA 1
ATOM 757 C C . THR A 1 96 ? -26.459 -19.945 10.243 1.00 78.50 96 THR A C 1
ATOM 759 O O . THR A 1 96 ? -27.470 -20.640 10.349 1.00 78.50 96 THR A O 1
ATOM 762 N N . ARG A 1 97 ? -26.254 -18.874 11.016 1.00 71.62 97 ARG A N 1
ATOM 763 C CA . ARG A 1 97 ? -27.189 -18.325 11.997 1.00 71.62 97 ARG A CA 1
ATOM 764 C C . ARG A 1 97 ? -28.337 -17.553 11.346 1.00 71.62 97 ARG A C 1
ATOM 766 O O . ARG A 1 97 ? -28.141 -16.694 10.492 1.00 71.62 97 ARG A O 1
ATOM 773 N N . GLY A 1 98 ? -29.559 -17.812 11.811 1.00 77.25 98 GLY A N 1
ATOM 774 C CA . GLY A 1 98 ? -30.761 -17.137 11.322 1.00 77.25 98 GLY A CA 1
ATOM 775 C C . GLY A 1 98 ? -30.741 -15.623 11.566 1.00 77.25 98 GLY A C 1
ATOM 776 O O . GLY A 1 98 ? -30.090 -15.141 12.490 1.00 77.25 98 GLY A O 1
ATOM 777 N N . LYS A 1 99 ? -31.525 -14.874 10.783 1.00 79.88 99 LYS A N 1
ATOM 778 C CA . LYS A 1 99 ? -31.622 -13.396 10.788 1.00 79.88 99 LYS A CA 1
ATOM 779 C C . LYS A 1 99 ? -31.867 -12.746 12.165 1.00 79.88 99 LYS A C 1
ATOM 781 O O . LYS A 1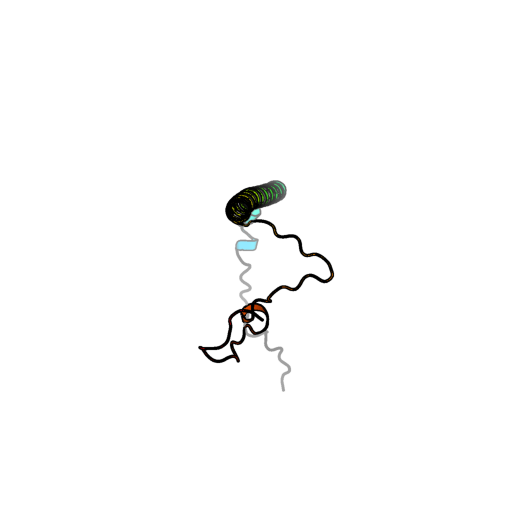 99 ? -31.626 -11.555 12.322 1.00 79.88 99 LYS A O 1
ATOM 786 N N . LEU A 1 100 ? -32.372 -13.507 13.138 1.00 83.62 100 LEU A N 1
ATOM 787 C CA . LEU A 1 100 ? -32.688 -13.049 14.498 1.00 83.62 100 LEU A CA 1
ATOM 788 C C . LEU A 1 100 ? -31.670 -13.512 15.552 1.00 83.62 100 LEU A C 1
ATOM 790 O O . LEU A 1 100 ? -31.921 -13.385 16.748 1.00 83.62 100 LEU A O 1
ATOM 794 N N . SER A 1 101 ? -30.542 -14.076 15.128 1.00 84.00 101 SER A N 1
ATOM 795 C CA . SER A 1 101 ? -29.509 -14.547 16.049 1.00 84.00 101 SER A CA 1
ATOM 796 C C . SER A 1 101 ? -28.726 -13.368 16.640 1.00 84.00 101 SER A C 1
ATOM 798 O O . SER A 1 101 ? -28.533 -12.365 15.950 1.00 84.00 101 SER A O 1
ATOM 800 N N . PRO A 1 102 ? -28.234 -13.468 17.887 1.00 85.38 102 PRO A N 1
ATOM 801 C CA . PRO A 1 102 ? -27.392 -12.432 18.474 1.00 85.38 102 PRO A CA 1
ATOM 802 C C . PRO A 1 102 ? -26.112 -12.189 17.660 1.00 85.38 102 PRO A C 1
ATOM 804 O O . PRO A 1 102 ? -25.443 -13.129 17.222 1.00 85.38 102 PRO A O 1
ATOM 807 N N . ASN A 1 103 ? -25.735 -10.915 17.520 1.00 86.62 103 ASN A N 1
ATOM 808 C CA . ASN A 1 103 ? -24.478 -10.499 16.880 1.00 86.62 103 ASN A CA 1
ATOM 809 C C . ASN A 1 103 ? -23.247 -10.696 17.788 1.00 86.62 103 ASN A C 1
ATOM 811 O O . ASN A 1 103 ? -22.113 -10.506 17.355 1.00 86.62 103 ASN A O 1
ATOM 815 N N . TRP A 1 104 ? -23.468 -11.045 19.057 1.00 89.19 104 TRP A N 1
ATOM 816 C CA . TRP A 1 104 ? -22.447 -11.136 20.094 1.00 89.19 104 TRP A CA 1
ATOM 817 C C . TRP A 1 104 ? -22.693 -12.376 20.956 1.00 89.19 104 TRP A C 1
ATOM 819 O O . TRP A 1 104 ? -23.841 -12.631 21.320 1.00 89.19 104 TRP A O 1
ATOM 829 N N . GLU A 1 105 ? -21.629 -13.109 21.281 1.00 84.44 105 GLU A N 1
ATOM 830 C CA . GLU A 1 105 ? -21.620 -14.276 22.179 1.00 84.44 105 GLU A CA 1
ATOM 831 C C . GLU A 1 105 ? -20.481 -14.239 23.183 1.00 84.44 105 GLU A C 1
ATOM 833 O O . GLU A 1 105 ? -19.337 -13.992 22.752 1.00 84.44 105 GLU A O 1
#

Secondary structure (DSSP, 8-state):
-----TTTTS--S-----HHHHS--HHHHT--HHHHHHHHHHHHHHHHHHHHHHHHHHHHHHHHHHHHHHHH-------TT---PPBHHHH-TT--S-TTS-SB-

Mean predicted aligned error: 16.18 Å

Sequence (105 aa):
MTDESPNSHCFGAEAMIPVEIRVQSPRVVHFSEENNEDGLRNLLDLMEELREKAAIKVAAYQQRVSRYYNKMVNPRPLKEGGLVLRNTTIVDPTGTRGKLSPNWE

Radius of gyration: 34.91 Å; Cα contacts (8 Å, |Δi|>4): 17; chains: 1; bounding box: 58×54×90 Å